Protein AF-A0A258HE19-F1 (afdb_monomer)

Foldseek 3Di:
DDCALVVVVVVVVLVVVPWDKDDVVVPVPDDDPQWFPKTKTWDDDPNKIKMKIWTKGWDDDPNDIWIKIKIKIKIAQDDLVVVVVVCCVVLVEDWDDDPQKIKFKFFQDPVRDTDHDDPVCCVPQVRVCCAVRFIKMWIWHDDPRMIMIMIITIDNDCVVTPD

Mean predicted aligned error: 5.06 Å

Secondary structure (DSSP, 8-state):
---TT-HHHHHHHHHHTTPEEEPGGG-TT---TTEEEEEEEEEEETTEEEEEEEEEEEEEETTEEEEEEEEEEEEET--HHHHHHHHHHHH----EEETTEEEEEEEE-TTS-EEEPPHHHHHHHHHHHHHHH--EEEEEEEETTEEEEEEEEEES--TTT--

Structure (mmCIF, N/CA/C/O backbone):
data_AF-A0A258HE19-F1
#
_entry.id   AF-A0A258HE19-F1
#
loop_
_atom_site.group_PDB
_atom_site.id
_atom_site.type_symbol
_atom_site.label_atom_id
_atom_site.label_alt_id
_atom_site.label_comp_id
_atom_site.label_asym_id
_atom_site.label_entity_id
_atom_site.label_seq_id
_atom_site.pdbx_PDB_ins_code
_atom_site.Cartn_x
_atom_site.Cartn_y
_atom_site.Cartn_z
_atom_site.occupancy
_atom_site.B_iso_or_equiv
_atom_site.auth_seq_id
_atom_site.auth_comp_id
_atom_site.auth_asym_id
_atom_site.auth_atom_id
_atom_site.pdbx_PDB_model_num
ATOM 1 N N . MET A 1 1 ? -6.988 -0.132 -15.566 1.00 37.62 1 MET A N 1
ATOM 2 C CA . MET A 1 1 ? -6.090 -0.054 -14.392 1.00 37.62 1 MET A CA 1
ATOM 3 C C . MET A 1 1 ? -6.698 0.938 -13.421 1.00 37.62 1 MET A C 1
ATOM 5 O O . MET A 1 1 ? -6.974 2.053 -13.838 1.00 37.62 1 MET A O 1
ATOM 9 N N . GLY A 1 2 ? -7.021 0.505 -12.201 1.00 44.06 2 GLY A N 1
ATOM 10 C CA . GLY A 1 2 ? -7.552 1.391 -11.160 1.00 44.06 2 GLY A CA 1
ATOM 11 C C . GLY A 1 2 ? -6.459 2.272 -10.537 1.00 44.06 2 GLY A C 1
ATOM 12 O O . GLY A 1 2 ? -5.282 2.080 -10.848 1.00 44.06 2 GLY A O 1
ATOM 13 N N . PRO A 1 3 ? -6.829 3.210 -9.652 1.00 54.72 3 PRO A N 1
ATOM 14 C CA . PRO A 1 3 ? -5.933 4.202 -9.048 1.00 54.72 3 PRO A CA 1
ATOM 15 C C . PRO A 1 3 ? -5.057 3.630 -7.914 1.00 54.72 3 PRO A C 1
ATOM 17 O O . PRO A 1 3 ? -4.839 4.272 -6.888 1.00 54.72 3 PRO A O 1
ATOM 20 N N . ASP A 1 4 ? -4.579 2.394 -8.064 1.00 63.91 4 ASP A N 1
ATOM 21 C CA . ASP A 1 4 ? -3.773 1.711 -7.053 1.00 63.91 4 ASP A CA 1
ATOM 22 C C . ASP A 1 4 ? -2.527 2.548 -6.714 1.00 63.91 4 ASP A C 1
ATOM 24 O O . ASP A 1 4 ? -1.606 2.647 -7.524 1.00 63.91 4 ASP A O 1
ATOM 28 N N . GLY A 1 5 ? -2.476 3.103 -5.499 1.00 65.69 5 GLY A N 1
ATOM 29 C CA . GLY A 1 5 ? -1.297 3.818 -4.998 1.00 65.69 5 GLY A CA 1
ATOM 30 C C . GLY A 1 5 ? -1.269 5.298 -5.378 1.00 65.69 5 GLY A C 1
ATOM 31 O O . GLY A 1 5 ? -0.253 5.963 -5.167 1.00 65.69 5 GLY A O 1
ATOM 32 N N . ASP A 1 6 ? -2.379 5.823 -5.904 1.00 82.19 6 ASP A N 1
ATOM 33 C CA . ASP A 1 6 ? -2.575 7.254 -6.113 1.00 82.19 6 ASP A CA 1
ATOM 34 C C . ASP A 1 6 ? -2.822 7.954 -4.767 1.00 82.19 6 ASP A C 1
ATOM 36 O O . ASP A 1 6 ? -3.889 7.856 -4.145 1.00 82.19 6 ASP A O 1
ATOM 40 N N . GLN A 1 7 ? -1.801 8.668 -4.299 1.00 85.12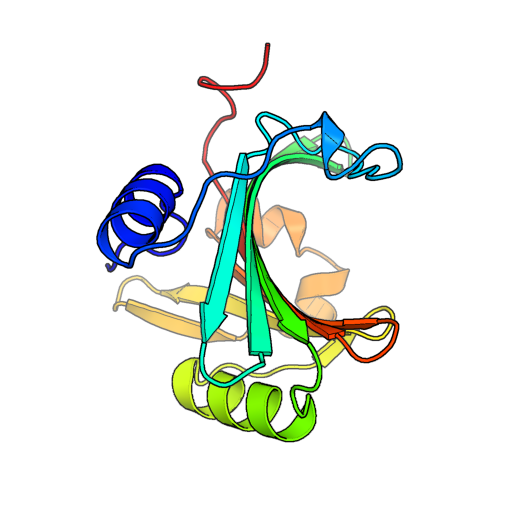 7 GLN A N 1
ATOM 41 C CA . GLN A 1 7 ? -1.853 9.393 -3.035 1.00 85.12 7 GLN A CA 1
ATOM 42 C C . GLN A 1 7 ? -2.790 10.600 -3.109 1.00 85.12 7 GLN A C 1
ATOM 44 O O . GLN A 1 7 ? -3.535 10.845 -2.163 1.00 85.12 7 GLN A O 1
ATOM 49 N N . VAL A 1 8 ? -2.827 11.312 -4.237 1.00 85.19 8 VAL A N 1
ATOM 50 C CA . VAL A 1 8 ? -3.677 12.500 -4.408 1.00 85.19 8 VAL A CA 1
ATOM 51 C C . VAL A 1 8 ? -5.150 12.108 -4.380 1.00 85.19 8 VAL A C 1
ATOM 53 O O . VAL A 1 8 ? -5.962 12.745 -3.694 1.00 85.19 8 VAL A O 1
ATOM 56 N N . LEU A 1 9 ? -5.496 11.017 -5.067 1.00 86.94 9 LEU A N 1
ATOM 57 C CA . LEU A 1 9 ? -6.838 10.461 -4.987 1.00 86.94 9 LEU A CA 1
ATOM 58 C C . LEU A 1 9 ? -7.155 9.997 -3.563 1.00 86.94 9 LEU A C 1
ATOM 60 O O . LEU A 1 9 ? -8.242 10.292 -3.067 1.00 86.94 9 LEU A O 1
ATOM 64 N N . THR A 1 10 ? -6.211 9.335 -2.886 1.00 88.50 10 THR A N 1
ATOM 65 C CA . THR A 1 10 ? -6.380 8.914 -1.484 1.00 88.50 10 THR A CA 1
ATOM 66 C C . THR A 1 10 ? -6.740 10.103 -0.589 1.00 88.50 10 THR A C 1
ATOM 68 O O . THR A 1 10 ? -7.700 10.019 0.175 1.00 88.50 10 THR A O 1
ATOM 71 N N . TRP A 1 11 ? -6.046 11.237 -0.719 1.00 90.12 11 TRP A N 1
ATOM 72 C CA . TRP A 1 11 ? -6.326 12.449 0.066 1.00 90.12 11 TRP A CA 1
ATOM 73 C C . TRP A 1 11 ? -7.706 13.028 -0.239 1.00 90.12 11 TRP A C 1
ATOM 75 O O . TRP A 1 11 ? -8.452 13.393 0.670 1.00 90.12 11 TRP A O 1
ATOM 85 N N . THR A 1 12 ? -8.063 13.067 -1.523 1.00 90.50 12 THR A N 1
ATOM 86 C CA . THR A 1 12 ? -9.365 13.563 -1.980 1.00 90.50 12 THR A CA 1
ATOM 87 C C . THR A 1 12 ? -10.500 12.708 -1.419 1.00 90.50 12 THR A C 1
ATOM 89 O O . THR A 1 12 ? -11.506 13.236 -0.942 1.00 90.50 12 THR A O 1
ATOM 92 N N . LEU A 1 13 ? -10.341 11.383 -1.444 1.00 90.94 13 LEU A N 1
ATOM 93 C CA . LEU A 1 13 ? -11.319 10.448 -0.899 1.00 90.94 13 LEU A CA 1
ATOM 94 C C . LEU A 1 13 ? -11.376 10.508 0.627 1.00 90.94 13 LEU A C 1
ATOM 96 O O . LEU A 1 13 ? -12.475 10.473 1.172 1.00 90.94 13 LEU A O 1
ATOM 100 N N . ALA A 1 14 ? -10.244 10.634 1.320 1.00 91.25 14 ALA A N 1
ATOM 101 C CA . ALA A 1 14 ? -10.220 10.774 2.775 1.00 91.25 14 ALA A CA 1
ATOM 102 C C . ALA A 1 14 ? -11.024 12.008 3.219 1.00 91.25 14 ALA A C 1
ATOM 104 O O . ALA A 1 14 ? -11.948 11.881 4.023 1.00 91.25 14 ALA A O 1
ATOM 105 N N . ALA A 1 15 ? -10.759 13.169 2.609 1.00 90.31 15 ALA A N 1
ATOM 106 C CA . ALA A 1 15 ? -11.486 14.404 2.896 1.00 90.31 15 ALA A CA 1
ATOM 107 C C . ALA A 1 15 ? -12.992 14.280 2.598 1.00 90.31 15 ALA A C 1
ATOM 109 O O . ALA A 1 15 ? -13.825 14.631 3.432 1.00 90.31 15 ALA A O 1
ATOM 110 N N . ARG A 1 16 ? -13.362 13.715 1.438 1.00 93.06 16 ARG A N 1
ATOM 111 C CA . ARG A 1 16 ? -14.775 13.491 1.065 1.00 93.06 16 ARG A CA 1
ATOM 112 C C . ARG A 1 16 ? -15.501 12.537 2.010 1.00 93.06 16 ARG A C 1
ATOM 114 O O . ARG A 1 16 ? -16.698 12.689 2.220 1.00 93.06 16 ARG A O 1
ATOM 121 N N . ASN A 1 17 ? -14.786 11.573 2.582 1.00 92.94 17 ASN A N 1
ATOM 122 C CA . ASN A 1 17 ? -15.333 10.598 3.520 1.00 92.94 17 ASN A CA 1
ATOM 123 C C . ASN A 1 17 ? -15.216 11.052 4.983 1.00 92.94 17 ASN A C 1
ATOM 125 O O . ASN A 1 17 ? -15.280 10.213 5.880 1.00 92.94 17 ASN A O 1
ATOM 129 N N . GLY A 1 18 ? -15.040 12.350 5.246 1.00 94.00 18 GLY A N 1
ATOM 130 C CA . GLY A 1 18 ? -15.072 12.904 6.601 1.00 94.00 18 GLY A CA 1
ATOM 131 C C . GLY A 1 18 ? -13.880 12.516 7.474 1.00 94.00 18 GLY A C 1
ATOM 132 O O . GLY A 1 18 ? -13.994 12.554 8.697 1.00 94.00 18 GLY A O 1
ATOM 133 N N . PHE A 1 19 ? -12.753 12.119 6.879 1.00 95.31 19 PHE A N 1
ATOM 134 C CA . PHE A 1 19 ? -11.507 12.041 7.630 1.00 95.31 19 PHE A CA 1
ATOM 135 C C . PHE A 1 19 ? -10.962 13.447 7.875 1.00 95.31 19 PHE A C 1
ATOM 137 O O . PHE A 1 19 ? -10.979 14.304 6.990 1.00 95.31 19 PHE A O 1
ATOM 144 N N . ILE A 1 20 ? -10.423 13.650 9.069 1.00 94.81 20 ILE A N 1
ATOM 145 C CA . ILE A 1 20 ? -9.736 14.874 9.473 1.00 94.81 20 ILE A CA 1
ATOM 146 C C . ILE A 1 20 ? -8.225 14.711 9.275 1.00 94.81 20 ILE A C 1
ATOM 148 O O . ILE A 1 20 ? -7.690 13.636 9.563 1.00 94.81 20 ILE A O 1
ATOM 152 N N . PRO A 1 21 ? -7.529 15.738 8.758 1.00 92.38 21 PRO A N 1
ATOM 153 C CA . PRO A 1 21 ? -6.085 15.692 8.592 1.00 92.38 21 PRO A CA 1
ATOM 154 C C . PRO A 1 21 ? -5.395 15.633 9.956 1.00 92.38 21 PRO A C 1
ATOM 156 O O . PRO A 1 21 ? -5.836 16.260 10.916 1.00 92.38 21 PRO A O 1
ATOM 159 N N . LEU A 1 22 ? -4.302 14.882 10.011 1.00 89.94 22 LEU A N 1
ATOM 160 C CA . LEU A 1 22 ? -3.406 14.820 11.155 1.00 89.94 22 LEU A CA 1
ATOM 161 C C . LEU A 1 22 ? -2.209 15.744 10.920 1.00 89.94 22 LEU A C 1
ATOM 163 O O . LEU A 1 22 ? -1.691 15.837 9.803 1.00 89.94 22 LEU A O 1
ATOM 167 N N . ASN A 1 23 ? -1.741 16.374 11.988 1.00 81.88 23 ASN A N 1
ATOM 168 C CA . ASN A 1 23 ? -0.570 17.235 11.997 1.00 81.88 23 ASN A CA 1
ATOM 169 C C . ASN A 1 23 ? 0.661 16.460 12.481 1.00 81.88 23 ASN A C 1
ATOM 171 O O . ASN A 1 23 ? 0.554 15.455 13.181 1.00 81.88 23 ASN A O 1
ATOM 175 N N . MET A 1 24 ? 1.866 16.933 12.144 1.00 71.88 24 MET A N 1
ATOM 176 C CA . MET A 1 24 ? 3.096 16.305 12.659 1.00 71.88 24 MET A C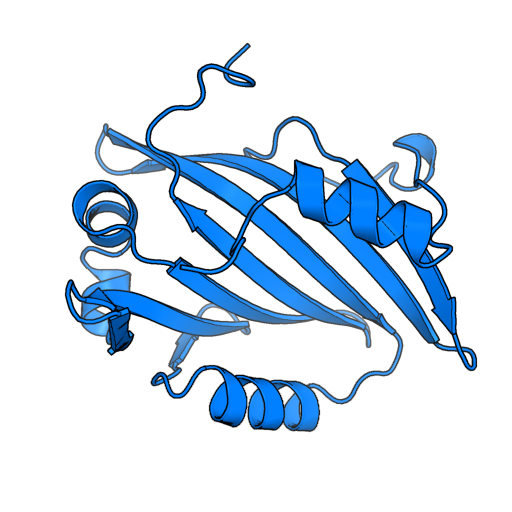A 1
ATOM 177 C C . MET A 1 24 ? 3.172 16.326 14.192 1.00 71.88 24 MET A C 1
ATOM 179 O O . MET A 1 24 ? 3.764 15.429 14.786 1.00 71.88 24 MET A O 1
ATOM 183 N N . GLU A 1 25 ? 2.542 17.316 14.825 1.00 76.38 25 GLU A N 1
ATOM 184 C CA . GLU A 1 25 ? 2.435 17.433 16.282 1.00 76.38 25 GLU A CA 1
ATOM 185 C C . GLU A 1 25 ? 1.650 16.275 16.919 1.00 76.38 25 GLU A C 1
ATOM 187 O O . GLU A 1 25 ? 1.919 15.927 18.066 1.00 76.38 25 GLU A O 1
ATOM 192 N N . ASP A 1 26 ? 0.768 15.607 16.165 1.00 75.12 26 ASP A N 1
ATOM 193 C CA . ASP A 1 26 ? 0.055 14.404 16.621 1.00 75.12 26 ASP A CA 1
ATOM 194 C C . ASP A 1 26 ? 0.979 13.170 16.683 1.00 75.12 26 ASP A C 1
ATOM 196 O O . ASP A 1 26 ? 0.631 12.129 17.248 1.00 75.12 26 ASP A O 1
ATOM 200 N N . PHE A 1 27 ? 2.183 13.275 16.107 1.00 70.06 27 PHE A N 1
ATOM 201 C CA . PHE A 1 27 ? 3.134 12.180 15.938 1.00 70.06 27 PHE A CA 1
ATOM 202 C C . PHE A 1 27 ? 4.563 12.539 16.366 1.00 70.06 27 PHE A C 1
ATOM 204 O O . PHE A 1 27 ? 5.514 12.285 15.619 1.00 70.06 27 PHE A O 1
ATOM 211 N N . PRO A 1 28 ? 4.773 13.037 17.596 1.00 61.28 28 PRO A N 1
ATOM 212 C CA . PRO A 1 28 ? 6.069 13.572 18.019 1.00 61.28 28 PRO A CA 1
ATOM 213 C C . PRO A 1 28 ? 7.202 12.530 18.001 1.00 61.28 28 PRO A C 1
ATOM 215 O O . PRO A 1 28 ? 8.374 12.883 17.928 1.00 61.28 28 PRO A O 1
ATOM 218 N N . ASN A 1 29 ? 6.860 11.236 18.029 1.00 66.31 29 ASN A N 1
ATOM 219 C CA . ASN A 1 29 ? 7.812 10.122 18.045 1.00 66.31 29 ASN A CA 1
ATOM 220 C C . ASN A 1 29 ? 7.808 9.276 16.760 1.00 66.31 29 ASN A C 1
ATOM 222 O O . ASN A 1 29 ? 8.459 8.229 16.715 1.00 66.31 29 ASN A O 1
ATOM 226 N N . LEU A 1 30 ? 7.064 9.674 15.724 1.00 68.06 30 LEU A N 1
ATOM 227 C CA . LEU A 1 30 ? 6.978 8.882 14.501 1.00 68.06 30 LEU A CA 1
ATOM 228 C C . LEU A 1 30 ? 8.258 9.036 13.679 1.00 68.06 30 LEU A C 1
ATOM 230 O O . LEU A 1 30 ? 8.547 10.088 13.115 1.00 68.06 30 LEU A O 1
ATOM 234 N N . ARG A 1 31 ? 9.020 7.946 13.583 1.00 63.62 31 ARG A N 1
ATOM 235 C CA . ARG A 1 31 ? 10.154 7.825 12.668 1.00 63.62 31 ARG A CA 1
ATOM 236 C C . ARG A 1 31 ? 9.817 6.801 11.599 1.00 63.62 31 ARG A C 1
ATOM 238 O O . ARG A 1 31 ? 9.678 5.619 11.898 1.00 63.62 31 ARG A O 1
ATOM 245 N N . LEU A 1 32 ? 9.727 7.261 10.357 1.00 69.06 32 LEU A N 1
ATOM 246 C CA . LEU A 1 32 ? 9.579 6.416 9.176 1.00 69.06 32 LEU A CA 1
ATOM 247 C C . LEU A 1 32 ? 10.831 6.596 8.305 1.00 69.06 32 LEU A C 1
ATOM 249 O O . LEU A 1 32 ? 10.893 7.543 7.519 1.00 69.06 32 LEU A O 1
ATOM 253 N N . PRO A 1 33 ? 11.867 5.752 8.473 1.00 64.81 33 PRO A N 1
ATOM 254 C CA . PRO A 1 33 ? 13.100 5.866 7.702 1.00 64.81 33 PRO A CA 1
ATOM 255 C C . PRO A 1 33 ? 12.826 5.898 6.193 1.00 64.81 33 PRO A C 1
ATOM 257 O O . PRO A 1 33 ? 12.078 5.076 5.666 1.00 64.81 33 PRO A O 1
ATOM 260 N N . GLY A 1 34 ? 13.418 6.875 5.504 1.00 71.06 34 GLY A N 1
ATOM 261 C CA . GLY A 1 34 ? 13.271 7.049 4.056 1.00 71.06 34 GLY A CA 1
ATOM 262 C C . GLY A 1 34 ? 11.932 7.634 3.594 1.00 71.06 34 GLY A C 1
ATOM 263 O O . GLY A 1 34 ? 11.824 7.991 2.422 1.00 71.06 34 GLY A O 1
ATOM 264 N N . ALA A 1 35 ? 10.940 7.787 4.480 1.00 82.81 35 ALA A N 1
ATOM 265 C CA . ALA A 1 35 ? 9.657 8.381 4.130 1.00 82.81 35 ALA A CA 1
ATOM 266 C C . ALA A 1 35 ? 9.765 9.909 3.971 1.00 82.81 35 ALA A C 1
ATOM 268 O O . ALA A 1 35 ? 10.353 10.605 4.801 1.00 82.81 35 ALA A O 1
ATOM 269 N N . ARG A 1 36 ? 9.167 10.434 2.903 1.00 84.50 36 ARG A N 1
ATOM 270 C CA . ARG A 1 36 ? 9.105 11.852 2.531 1.00 84.50 36 ARG A CA 1
ATOM 271 C C . ARG A 1 36 ? 7.651 12.256 2.308 1.00 84.50 36 ARG A C 1
ATOM 273 O O . ARG A 1 36 ? 6.839 11.434 1.889 1.00 84.50 36 ARG A O 1
ATOM 280 N N . GLY A 1 37 ? 7.325 13.520 2.585 1.00 84.12 37 GLY A N 1
ATOM 281 C CA . GLY A 1 37 ? 5.986 14.062 2.328 1.00 84.12 37 GLY A CA 1
ATOM 282 C C . GLY A 1 37 ? 4.869 13.336 3.083 1.00 84.12 37 GLY A C 1
ATOM 283 O O . GLY A 1 37 ? 3.797 13.121 2.521 1.00 84.12 37 GLY A O 1
ATOM 284 N N . LEU A 1 38 ? 5.127 12.918 4.328 1.00 86.75 38 LEU A N 1
ATOM 285 C CA . LEU A 1 38 ? 4.142 12.210 5.141 1.00 86.75 38 LEU A CA 1
ATOM 286 C C . LEU A 1 38 ? 2.872 13.058 5.301 1.00 86.75 38 LEU A C 1
ATOM 288 O O . LEU A 1 38 ? 2.930 14.199 5.756 1.00 86.75 38 LEU A O 1
ATOM 292 N N . ARG A 1 39 ? 1.724 12.468 4.973 1.00 88.75 39 ARG A N 1
ATOM 293 C CA . ARG A 1 39 ? 0.396 13.018 5.258 1.00 88.75 39 ARG A CA 1
ATOM 294 C C . ARG A 1 39 ? -0.433 11.982 5.988 1.00 88.75 39 ARG A C 1
ATOM 296 O O . ARG A 1 39 ? -0.357 10.800 5.661 1.00 88.75 39 ARG A O 1
ATOM 303 N N . GLY A 1 40 ? -1.213 12.433 6.962 1.00 90.06 40 GLY A N 1
ATOM 304 C CA . GLY A 1 40 ? -2.070 11.578 7.765 1.00 90.06 40 GLY A CA 1
ATOM 305 C C . GLY A 1 40 ? -3.504 12.075 7.800 1.00 90.06 40 GLY A C 1
ATOM 306 O O . GLY A 1 40 ? -3.757 13.274 7.739 1.00 90.06 40 GLY A O 1
ATOM 307 N N . PHE A 1 41 ? -4.429 11.135 7.914 1.00 93.25 41 PHE A N 1
ATOM 308 C CA . PHE A 1 41 ? -5.855 11.363 8.072 1.00 93.25 41 PHE A CA 1
ATOM 309 C C . PHE A 1 41 ? -6.389 10.401 9.127 1.00 93.25 41 PHE A C 1
ATOM 311 O O . PHE A 1 41 ? -5.978 9.241 9.157 1.00 93.25 41 PHE A O 1
ATOM 318 N N . THR A 1 42 ? -7.303 10.849 9.980 1.00 93.38 42 THR A N 1
ATOM 319 C CA . THR A 1 42 ? -7.978 9.990 10.957 1.00 93.38 42 THR A CA 1
ATOM 320 C C . THR A 1 42 ? -9.487 10.136 10.855 1.00 93.38 42 THR A C 1
ATOM 322 O O . THR A 1 42 ? -10.008 11.186 10.474 1.00 93.38 42 THR A O 1
ATOM 325 N N . ARG A 1 43 ? -10.201 9.065 11.172 1.00 93.81 43 ARG A N 1
ATOM 326 C CA . ARG A 1 43 ? -11.648 9.064 11.346 1.00 93.81 43 ARG A CA 1
ATOM 327 C C . ARG A 1 43 ? -12.009 8.002 12.366 1.00 93.81 43 ARG A C 1
ATOM 329 O O . ARG A 1 43 ? -11.534 6.875 12.279 1.00 93.81 43 ARG A O 1
ATOM 336 N N . THR A 1 44 ? -12.911 8.342 13.274 1.00 93.19 44 THR A N 1
ATOM 337 C CA . THR A 1 44 ? -13.531 7.359 14.161 1.00 93.19 44 THR A CA 1
ATOM 338 C C . THR A 1 44 ? -14.899 6.982 13.606 1.00 93.19 44 THR A C 1
ATOM 340 O O . THR A 1 44 ? -15.715 7.859 13.323 1.00 93.19 44 THR A O 1
ATOM 343 N N . THR A 1 45 ? -15.152 5.686 13.441 1.00 89.06 45 THR A N 1
ATOM 344 C CA . THR A 1 45 ? -16.472 5.140 13.089 1.00 89.06 45 THR A CA 1
ATOM 345 C C . THR A 1 45 ? -16.790 4.005 14.045 1.00 89.06 45 THR A C 1
ATOM 347 O O . THR A 1 45 ? -15.924 3.178 14.310 1.00 89.06 45 THR A O 1
ATOM 350 N N . ASP A 1 46 ? -17.992 4.000 14.620 1.00 89.12 46 ASP A N 1
ATOM 351 C CA . ASP A 1 46 ? -18.459 2.933 15.520 1.00 89.12 46 ASP A CA 1
ATOM 352 C C . ASP A 1 46 ? -17.476 2.607 16.666 1.00 89.12 46 ASP A C 1
ATOM 354 O O . ASP A 1 46 ? -17.282 1.459 17.053 1.00 89.12 46 ASP A O 1
ATOM 358 N N . GLY A 1 47 ? -16.805 3.639 17.195 1.00 86.94 47 GLY A N 1
ATOM 359 C CA . GLY A 1 47 ? -15.805 3.505 18.262 1.00 86.94 47 GLY A CA 1
ATOM 360 C C . GLY A 1 47 ? -14.430 2.984 17.817 1.00 86.94 47 GLY A C 1
ATOM 361 O O . GLY A 1 47 ? -13.534 2.861 18.650 1.00 86.94 47 GLY A O 1
ATOM 362 N N . VAL A 1 48 ? -14.228 2.719 16.524 1.00 87.69 48 VAL A N 1
ATOM 363 C CA . VAL A 1 48 ? -12.948 2.301 15.942 1.00 87.69 48 VAL A CA 1
ATOM 364 C C . VAL A 1 48 ? -12.258 3.496 15.299 1.00 87.69 48 VAL A C 1
ATOM 366 O O . VAL A 1 48 ? -12.783 4.112 14.371 1.00 87.69 48 VAL A O 1
ATOM 369 N N . GLU A 1 49 ? -11.057 3.816 15.778 1.00 90.25 49 GLU A N 1
ATOM 370 C CA . GLU A 1 49 ? -10.189 4.788 15.117 1.00 90.25 49 GLU A CA 1
ATOM 371 C C . GLU A 1 49 ? -9.525 4.144 13.896 1.00 90.25 49 GLU A C 1
ATOM 373 O O . GLU A 1 49 ? -8.828 3.129 14.011 1.00 90.25 49 GLU A O 1
ATOM 378 N N . ILE A 1 50 ? -9.723 4.769 12.737 1.00 91.25 50 ILE A N 1
ATOM 379 C CA . ILE A 1 50 ? -9.086 4.423 11.473 1.00 91.25 50 ILE A CA 1
ATOM 380 C C . ILE A 1 50 ? -8.143 5.556 11.094 1.00 91.25 50 ILE A C 1
ATOM 382 O O . ILE A 1 50 ? -8.555 6.711 10.988 1.00 91.25 50 ILE A O 1
ATOM 386 N N . ARG A 1 51 ? -6.885 5.219 10.820 1.00 91.12 51 ARG A N 1
ATOM 387 C CA . ARG A 1 51 ? -5.891 6.169 10.310 1.00 91.12 51 ARG A CA 1
ATOM 388 C C . ARG A 1 51 ? -5.437 5.764 8.925 1.00 91.12 51 ARG A C 1
ATOM 390 O O . ARG A 1 51 ? -5.208 4.584 8.671 1.00 91.12 51 ARG A O 1
ATOM 397 N N . VAL A 1 52 ? -5.273 6.756 8.060 1.00 91.62 52 VAL A N 1
ATOM 398 C CA . VAL A 1 52 ? -4.669 6.622 6.738 1.00 91.62 52 VAL A CA 1
ATOM 399 C C . VAL A 1 52 ? -3.420 7.486 6.710 1.00 91.62 52 VAL A C 1
ATOM 401 O O . VAL A 1 52 ? -3.507 8.690 6.928 1.00 91.62 52 VAL A O 1
ATOM 404 N N . LEU A 1 53 ? -2.265 6.890 6.441 1.00 89.75 53 LEU A N 1
ATOM 405 C CA . LEU A 1 53 ? -1.018 7.614 6.212 1.00 89.75 53 LEU A CA 1
ATOM 406 C C . LEU A 1 53 ? -0.581 7.414 4.764 1.00 89.75 53 LEU A C 1
ATOM 408 O O . LEU A 1 53 ? -0.744 6.331 4.211 1.00 89.75 53 LEU A O 1
ATOM 412 N N . THR A 1 54 ? 0.028 8.424 4.162 1.00 91.31 54 THR A N 1
ATOM 413 C CA . THR A 1 54 ? 0.672 8.312 2.850 1.00 91.31 54 THR A CA 1
ATOM 414 C C . THR A 1 54 ? 2.041 8.959 2.896 1.00 91.31 54 THR A C 1
ATOM 416 O O . THR A 1 54 ? 2.183 10.021 3.498 1.00 91.31 54 THR A O 1
ATOM 419 N N . ALA A 1 55 ? 3.030 8.368 2.240 1.00 90.06 55 ALA A N 1
ATOM 420 C CA . ALA A 1 55 ? 4.347 8.975 2.084 1.00 90.06 55 ALA A CA 1
ATOM 421 C C . ALA A 1 55 ? 5.018 8.471 0.812 1.00 90.06 55 ALA A C 1
ATOM 423 O O . ALA A 1 55 ? 4.712 7.383 0.325 1.00 90.06 55 ALA A O 1
ATOM 424 N N . ALA A 1 56 ? 5.958 9.235 0.289 1.00 90.88 56 ALA A N 1
ATOM 425 C CA . ALA A 1 56 ? 6.885 8.733 -0.706 1.00 90.88 56 ALA A CA 1
ATOM 426 C C . ALA A 1 56 ? 8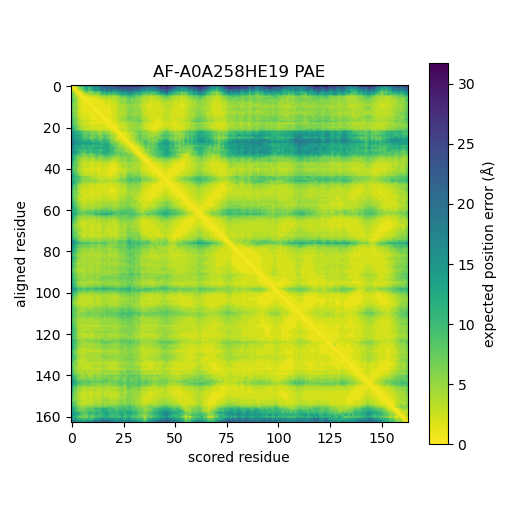.104 8.103 -0.021 1.00 90.88 56 ALA A C 1
ATOM 428 O O . ALA A 1 56 ? 8.433 8.472 1.105 1.00 90.88 56 ALA A O 1
ATOM 429 N N . ASN A 1 57 ? 8.772 7.139 -0.651 1.00 90.50 57 ASN A N 1
ATOM 430 C CA . ASN A 1 57 ? 9.950 6.498 -0.068 1.00 90.50 57 ASN A CA 1
ATOM 431 C C . ASN A 1 57 ? 10.979 6.126 -1.133 1.00 90.50 57 ASN A C 1
ATOM 433 O O . ASN A 1 57 ? 10.624 5.673 -2.220 1.00 90.50 57 ASN A O 1
ATOM 437 N N . ARG A 1 58 ? 12.259 6.300 -0.798 1.00 90.19 58 ARG A N 1
ATOM 438 C CA . ARG A 1 58 ? 13.400 5.861 -1.600 1.00 90.19 58 ARG A CA 1
ATOM 439 C C . ARG A 1 58 ? 14.156 4.780 -0.842 1.00 90.19 58 ARG A C 1
ATOM 441 O O . ARG A 1 58 ? 14.738 5.057 0.207 1.00 90.19 58 ARG A O 1
ATOM 448 N N . VAL A 1 59 ? 14.233 3.593 -1.432 1.00 89.12 59 VAL A N 1
ATOM 449 C CA . VAL A 1 59 ? 15.051 2.493 -0.917 1.00 89.12 59 VAL A CA 1
ATOM 450 C C . VAL A 1 59 ? 16.228 2.267 -1.852 1.00 89.12 59 VAL A C 1
ATOM 452 O O . VAL A 1 59 ? 16.030 2.049 -3.043 1.00 89.12 59 VAL A O 1
ATOM 455 N N . ARG A 1 60 ? 17.447 2.312 -1.308 1.00 88.06 60 ARG A N 1
ATOM 456 C CA . ARG A 1 60 ? 18.674 2.031 -2.057 1.00 88.06 60 ARG A CA 1
ATOM 457 C C . ARG A 1 60 ? 19.175 0.628 -1.741 1.00 88.06 60 ARG A C 1
ATOM 459 O O . ARG A 1 60 ? 19.458 0.337 -0.580 1.00 88.06 60 ARG A O 1
ATOM 466 N N . GLN A 1 61 ? 19.340 -0.210 -2.761 1.00 84.94 61 GLN A N 1
ATOM 467 C CA . GLN A 1 61 ? 19.909 -1.551 -2.625 1.00 84.94 61 GLN A CA 1
ATOM 468 C C . GLN A 1 61 ? 20.854 -1.843 -3.793 1.00 84.94 61 GLN A C 1
ATOM 470 O O . GLN A 1 61 ? 20.583 -1.461 -4.923 1.00 84.94 61 GLN A O 1
ATOM 475 N N . TYR A 1 62 ? 21.996 -2.477 -3.512 1.00 86.69 62 TYR A N 1
ATOM 476 C CA . TYR A 1 62 ? 23.006 -2.835 -4.522 1.00 86.69 62 TYR A CA 1
ATOM 477 C C . TYR A 1 62 ? 23.456 -1.670 -5.424 1.00 86.69 62 TYR A C 1
ATOM 479 O O . TYR A 1 62 ? 23.829 -1.861 -6.574 1.00 86.69 62 TYR A O 1
ATOM 487 N N . GLY A 1 63 ? 23.452 -0.447 -4.885 1.00 87.00 63 GLY A N 1
ATOM 488 C CA . GLY A 1 63 ? 23.851 0.757 -5.614 1.00 87.00 63 GLY A CA 1
ATOM 489 C C . GLY A 1 63 ? 22.725 1.440 -6.390 1.00 87.00 63 GLY A C 1
ATOM 490 O O . GLY A 1 63 ? 22.947 2.557 -6.853 1.00 87.00 63 GLY A O 1
ATOM 491 N N . GLU A 1 64 ? 21.535 0.844 -6.442 1.00 89.69 64 GLU A N 1
ATOM 492 C CA . GLU A 1 64 ? 20.399 1.310 -7.234 1.00 89.69 64 GLU A CA 1
ATOM 493 C C . GLU A 1 64 ? 19.238 1.776 -6.347 1.00 89.69 64 GLU A C 1
ATOM 495 O O . GLU A 1 64 ? 18.983 1.214 -5.279 1.00 89.69 64 GLU A O 1
ATOM 500 N N . ASP A 1 65 ? 18.532 2.818 -6.786 1.00 90.94 65 ASP A N 1
ATOM 501 C CA . ASP A 1 65 ? 17.373 3.358 -6.078 1.00 90.94 65 ASP A CA 1
ATOM 502 C C . ASP A 1 65 ? 16.073 2.735 -6.610 1.00 90.94 65 ASP A C 1
ATOM 504 O O . ASP A 1 65 ? 15.864 2.611 -7.817 1.00 90.94 65 ASP A O 1
ATOM 508 N N . THR A 1 66 ? 15.167 2.390 -5.696 1.00 91.56 66 THR A N 1
ATOM 509 C CA . THR A 1 66 ? 13.761 2.103 -5.995 1.00 91.56 66 THR A CA 1
ATOM 510 C C . THR A 1 66 ? 12.874 3.091 -5.252 1.00 91.56 66 THR A C 1
ATOM 512 O O . THR A 1 66 ? 13.036 3.311 -4.047 1.00 91.56 66 THR A O 1
ATOM 515 N N . TYR A 1 67 ? 11.930 3.683 -5.974 1.00 91.88 67 TYR A N 1
ATOM 516 C CA . TYR A 1 67 ? 11.032 4.709 -5.462 1.00 91.88 67 TYR A CA 1
ATOM 517 C C . TYR A 1 67 ? 9.628 4.144 -5.283 1.00 91.88 67 TYR A C 1
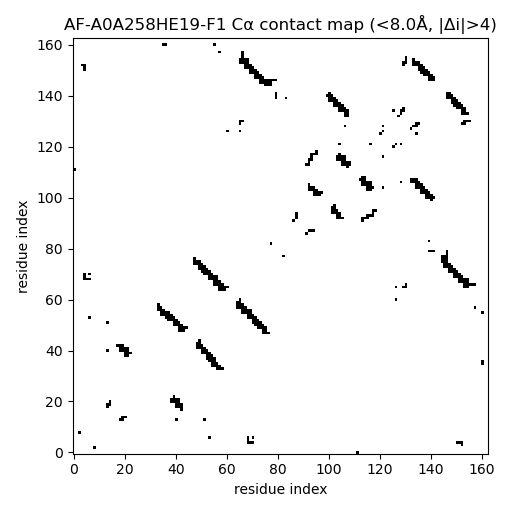ATOM 519 O O . TYR A 1 67 ? 9.151 3.378 -6.120 1.00 91.88 67 TYR A O 1
ATOM 527 N N . TYR A 1 68 ? 8.955 4.542 -4.208 1.00 91.81 68 TYR A N 1
ATOM 528 C CA . TYR A 1 68 ? 7.633 4.041 -3.858 1.00 91.81 68 TYR A CA 1
ATOM 529 C C . TYR A 1 68 ? 6.699 5.163 -3.424 1.00 91.81 68 TYR A C 1
ATOM 531 O O . TYR A 1 68 ? 7.094 6.056 -2.675 1.00 91.81 68 TYR A O 1
ATOM 539 N N . HIS A 1 69 ? 5.430 5.034 -3.796 1.00 91.88 69 HIS A N 1
ATOM 540 C CA . HIS A 1 69 ? 4.330 5.581 -3.015 1.00 91.88 69 HIS A CA 1
ATOM 541 C C . HIS A 1 69 ? 3.861 4.536 -2.009 1.00 91.88 69 HIS A C 1
ATOM 543 O O . HIS A 1 69 ? 3.617 3.375 -2.349 1.00 91.88 69 HIS A O 1
ATOM 549 N N . LEU A 1 70 ? 3.744 4.970 -0.760 1.00 90.62 70 LEU A N 1
ATOM 550 C CA . LEU A 1 70 ? 3.298 4.168 0.364 1.00 90.62 70 LEU A CA 1
ATOM 551 C C . LEU A 1 70 ? 1.963 4.707 0.862 1.00 90.62 70 LEU A C 1
ATOM 553 O O . LEU A 1 70 ? 1.805 5.921 1.016 1.00 90.62 70 LEU A O 1
ATOM 557 N N . CYS A 1 71 ? 1.033 3.801 1.139 1.00 90.88 71 CYS A N 1
ATOM 558 C CA . CYS A 1 71 ? -0.207 4.084 1.847 1.00 90.88 71 CYS A CA 1
ATOM 559 C C . CYS A 1 71 ? -0.348 3.086 2.997 1.00 90.88 71 CYS A C 1
ATOM 561 O O . CYS A 1 71 ? -0.242 1.883 2.781 1.00 90.88 71 CYS A O 1
ATOM 563 N N . TRP A 1 72 ? -0.618 3.564 4.205 1.00 90.69 72 TRP A N 1
ATOM 564 C CA . TRP A 1 72 ? -0.921 2.738 5.368 1.00 90.69 72 TRP A CA 1
ATOM 565 C C . TRP A 1 72 ? -2.348 2.999 5.801 1.00 90.69 72 TRP A C 1
ATOM 567 O O . TRP A 1 72 ? -2.747 4.153 5.918 1.00 90.69 72 TRP A O 1
ATOM 577 N N . VAL A 1 73 ? -3.087 1.941 6.098 1.00 91.12 73 VAL A N 1
ATOM 578 C CA . VAL A 1 73 ? -4.367 2.017 6.795 1.00 91.12 73 VAL A CA 1
ATOM 579 C C . VAL A 1 73 ? -4.230 1.226 8.080 1.00 91.12 73 VAL A C 1
ATOM 581 O O . VAL A 1 73 ? -3.799 0.076 8.041 1.00 91.12 73 VAL A O 1
ATOM 584 N N . SER A 1 74 ? -4.574 1.818 9.215 1.00 90.69 74 SER A N 1
ATOM 585 C CA . SER A 1 74 ? -4.584 1.120 10.500 1.00 90.69 74 SER A CA 1
ATOM 586 C C . SER A 1 74 ? -5.918 1.279 11.199 1.00 90.69 74 SER A C 1
ATOM 588 O O . SER A 1 74 ? -6.478 2.373 11.185 1.00 90.69 74 SER A O 1
ATOM 590 N N . ALA A 1 75 ? -6.369 0.217 11.856 1.00 89.56 75 ALA A N 1
ATOM 591 C CA . ALA A 1 75 ? -7.564 0.220 12.685 1.00 89.56 75 ALA A CA 1
ATOM 592 C C . ALA A 1 75 ? -7.250 -0.361 14.069 1.00 89.56 75 ALA A C 1
ATOM 594 O O . ALA A 1 75 ? -6.590 -1.401 14.189 1.00 89.56 75 ALA A O 1
ATOM 595 N N . ALA A 1 76 ? -7.720 0.317 15.115 1.00 85.19 76 ALA A N 1
ATOM 596 C CA . ALA A 1 76 ? -7.671 -0.208 16.476 1.00 85.19 76 ALA A CA 1
ATOM 597 C C . ALA A 1 76 ? -8.662 -1.371 16.650 1.00 85.19 76 ALA A C 1
ATOM 599 O O . ALA A 1 76 ? -9.756 -1.339 16.094 1.00 85.19 76 ALA A O 1
ATOM 600 N N . ASN A 1 77 ? -8.291 -2.381 17.442 1.00 80.56 77 ASN A N 1
ATOM 601 C CA . ASN A 1 77 ? -9.153 -3.517 17.802 1.00 80.56 77 ASN A CA 1
ATOM 602 C C . ASN A 1 77 ? -9.658 -4.359 16.612 1.00 80.56 77 ASN A C 1
ATOM 604 O O . ASN A 1 77 ? -10.622 -5.109 16.749 1.00 80.56 77 ASN A O 1
ATOM 608 N N . ALA A 1 78 ? -9.016 -4.262 15.448 1.00 84.75 78 ALA A N 1
ATOM 609 C CA . ALA A 1 78 ? -9.335 -5.105 14.303 1.00 84.75 78 ALA A CA 1
ATOM 610 C C . ALA A 1 78 ? -8.753 -6.521 14.465 1.00 84.75 78 ALA A C 1
ATOM 612 O O . ALA A 1 78 ? -7.694 -6.719 15.062 1.00 84.75 78 ALA A O 1
ATOM 613 N N . ASN A 1 79 ? -9.417 -7.522 13.881 1.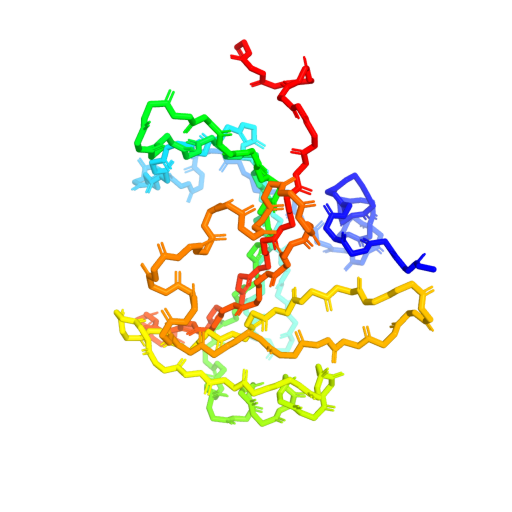00 88.44 79 ASN A N 1
ATOM 614 C CA . ASN A 1 79 ? -8.933 -8.900 13.868 1.00 88.44 79 ASN A CA 1
ATOM 615 C C . ASN A 1 79 ? -8.033 -9.146 12.648 1.00 88.44 79 ASN A C 1
ATOM 617 O O . ASN A 1 79 ? -8.509 -9.260 11.517 1.00 88.44 79 ASN A O 1
ATOM 621 N N . ARG A 1 80 ? -6.722 -9.307 12.871 1.00 89.62 80 ARG A N 1
ATOM 622 C CA . ARG A 1 80 ? -5.750 -9.540 11.787 1.00 89.62 80 ARG A CA 1
ATOM 623 C C . ARG A 1 80 ? -6.103 -10.743 10.910 1.00 89.62 80 ARG A C 1
ATOM 625 O O . ARG A 1 80 ? -5.869 -10.704 9.706 1.00 89.62 80 ARG A O 1
ATOM 632 N N . ARG A 1 81 ? -6.656 -11.818 11.485 1.00 91.19 81 ARG A N 1
ATOM 633 C CA . ARG A 1 81 ? -7.000 -13.029 10.719 1.00 91.19 81 ARG A CA 1
ATOM 634 C C . ARG A 1 81 ? -8.132 -12.773 9.730 1.00 91.19 81 ARG A C 1
ATOM 636 O O . ARG A 1 81 ? -8.104 -13.322 8.632 1.00 91.19 81 ARG A O 1
ATOM 643 N N . GLU A 1 82 ? -9.110 -11.961 10.117 1.00 92.06 82 GLU A N 1
ATOM 644 C CA . GLU A 1 82 ? -10.221 -11.570 9.246 1.00 92.06 82 GLU A CA 1
ATOM 645 C C . GLU A 1 82 ? -9.729 -10.653 8.128 1.00 92.06 82 GLU A C 1
ATOM 647 O O . GLU A 1 82 ? -9.975 -10.954 6.961 1.00 92.06 82 GLU A O 1
ATOM 652 N N . VAL A 1 83 ? -8.924 -9.639 8.471 1.00 92.25 83 VAL A N 1
ATOM 653 C CA . VAL A 1 83 ? -8.282 -8.739 7.497 1.00 92.25 83 VAL A CA 1
ATOM 654 C C . VAL A 1 83 ? -7.452 -9.527 6.479 1.00 92.25 83 VAL A C 1
ATOM 656 O O . VAL A 1 83 ? -7.581 -9.325 5.274 1.00 92.25 83 VAL A O 1
ATOM 659 N N . ASP A 1 84 ? -6.632 -10.474 6.938 1.00 92.50 84 ASP A N 1
ATOM 660 C CA . ASP A 1 84 ? -5.833 -11.331 6.059 1.00 92.50 84 ASP A CA 1
ATOM 661 C C . ASP A 1 84 ? -6.697 -12.187 5.125 1.00 92.50 84 ASP A C 1
ATOM 663 O O . ASP A 1 84 ? -6.359 -12.359 3.954 1.00 92.50 84 ASP A O 1
ATOM 667 N N . ARG A 1 85 ? -7.801 -12.748 5.632 1.00 93.19 85 ARG A N 1
ATOM 668 C CA . ARG A 1 85 ? -8.727 -13.564 4.836 1.00 93.19 85 ARG A CA 1
ATOM 669 C C . ARG A 1 85 ? -9.378 -12.731 3.734 1.00 93.19 85 ARG A C 1
ATOM 671 O O . ARG A 1 85 ? -9.448 -13.187 2.594 1.00 93.19 85 ARG A O 1
ATOM 678 N N . GLU A 1 86 ? -9.832 -11.528 4.066 1.00 93.31 86 GLU A N 1
ATOM 679 C CA . GLU A 1 86 ? -10.455 -10.612 3.108 1.00 93.31 86 GLU A CA 1
ATOM 680 C C . GLU A 1 86 ? -9.458 -10.125 2.060 1.00 93.31 86 GLU A C 1
ATOM 682 O O . GLU A 1 86 ? -9.748 -10.183 0.865 1.00 93.31 86 GLU A O 1
ATOM 687 N N . LEU A 1 87 ? -8.246 -9.744 2.474 1.00 93.00 87 LEU A N 1
ATOM 688 C CA . LEU A 1 87 ? -7.186 -9.358 1.543 1.00 93.00 87 LEU A CA 1
ATOM 689 C C . LEU A 1 87 ? -6.787 -10.505 0.619 1.00 93.00 87 LEU A C 1
ATOM 691 O O . LEU A 1 87 ? -6.605 -10.292 -0.578 1.00 93.00 87 LEU A O 1
ATOM 695 N N . GLN A 1 88 ? -6.684 -11.727 1.140 1.00 92.81 88 GLN A N 1
ATOM 696 C CA . GLN A 1 88 ? -6.382 -12.905 0.332 1.00 92.81 88 GLN A CA 1
ATOM 697 C C . GLN A 1 88 ? -7.459 -13.148 -0.738 1.00 92.81 88 GLN A C 1
ATOM 699 O O . GLN A 1 88 ? -7.112 -13.455 -1.881 1.00 92.81 88 GLN A O 1
ATOM 704 N N . ALA A 1 89 ? -8.739 -12.992 -0.382 1.00 93.06 89 ALA A N 1
ATOM 705 C CA . ALA A 1 89 ? -9.862 -13.132 -1.308 1.00 93.06 89 ALA A CA 1
ATOM 706 C C . ALA A 1 89 ? -9.907 -11.998 -2.346 1.00 93.06 89 ALA A C 1
ATOM 708 O O . ALA A 1 89 ? -10.111 -12.257 -3.529 1.00 93.06 89 ALA A O 1
ATOM 709 N N . TYR A 1 90 ? -9.666 -10.756 -1.919 1.00 92.75 90 TYR A N 1
ATOM 710 C CA . TYR A 1 90 ? -9.686 -9.577 -2.785 1.00 92.75 90 TYR A CA 1
ATOM 711 C C . TYR A 1 90 ? -8.506 -9.533 -3.768 1.00 92.75 90 TYR A C 1
ATOM 713 O O . TYR A 1 90 ? -8.662 -9.220 -4.953 1.00 92.75 90 TYR A O 1
ATOM 721 N N . LEU A 1 91 ? -7.297 -9.825 -3.281 1.00 92.69 91 LEU A N 1
ATOM 722 C CA . LEU A 1 91 ? -6.089 -9.756 -4.098 1.00 92.69 91 LEU A CA 1
ATOM 723 C C . LEU A 1 91 ? -5.953 -10.983 -5.000 1.00 92.69 91 LEU A C 1
ATOM 725 O O . LEU A 1 91 ? -5.537 -10.831 -6.149 1.00 92.69 91 LEU A O 1
ATOM 729 N N . GLY A 1 92 ? -6.294 -12.175 -4.499 1.00 93.50 92 GLY A N 1
ATOM 730 C CA . GLY A 1 92 ? -6.132 -13.431 -5.234 1.00 93.50 92 GLY A CA 1
ATOM 731 C C . GLY A 1 92 ? -4.669 -13.835 -5.456 1.00 93.50 92 GLY A C 1
ATOM 732 O O . GLY A 1 92 ? -4.381 -14.616 -6.358 1.00 93.50 92 GLY A O 1
ATOM 733 N N . VAL A 1 93 ? -3.731 -13.303 -4.661 1.00 95.06 93 VAL A N 1
ATOM 734 C CA . VAL A 1 93 ? -2.284 -13.548 -4.805 1.00 95.06 93 VAL A CA 1
ATOM 735 C C . VAL A 1 93 ? -1.742 -14.360 -3.639 1.00 95.06 93 VAL A C 1
ATOM 737 O O . VAL A 1 93 ? -2.223 -14.240 -2.515 1.00 95.06 93 VAL A O 1
ATOM 740 N N . ARG A 1 94 ? -0.733 -15.199 -3.880 1.00 94.81 94 ARG A N 1
ATOM 741 C CA . ARG A 1 94 ? -0.083 -15.966 -2.811 1.00 94.81 94 ARG A CA 1
ATOM 742 C C . ARG A 1 94 ? 0.591 -15.020 -1.821 1.00 94.81 94 ARG A C 1
ATOM 744 O O . ARG A 1 94 ? 1.231 -14.052 -2.220 1.00 94.81 94 ARG A O 1
ATOM 751 N N . ARG A 1 95 ? 0.488 -15.359 -0.538 1.00 95.81 95 ARG A N 1
ATOM 752 C CA . ARG A 1 95 ? 1.139 -14.634 0.553 1.00 95.81 95 ARG A CA 1
ATOM 753 C C . ARG A 1 95 ? 2.250 -15.443 1.205 1.00 95.81 95 ARG A C 1
ATOM 755 O O . ARG A 1 95 ? 2.233 -16.673 1.171 1.00 95.81 95 ARG A O 1
ATOM 762 N N . PHE A 1 96 ? 3.159 -14.761 1.887 1.00 96.81 96 PHE A N 1
ATOM 763 C CA . PHE A 1 96 ? 4.158 -15.382 2.759 1.00 96.81 96 PHE A CA 1
ATOM 764 C C . PHE A 1 96 ? 4.448 -14.504 3.980 1.00 96.81 96 PHE A C 1
ATOM 766 O O . PHE A 1 96 ? 4.033 -13.352 4.036 1.00 96.81 96 PHE A O 1
ATOM 773 N N . ARG A 1 97 ? 5.126 -15.058 4.992 1.00 94.88 97 ARG A N 1
ATOM 774 C CA . ARG A 1 97 ? 5.549 -14.302 6.181 1.00 94.88 97 ARG A CA 1
ATOM 775 C C . ARG A 1 97 ? 6.947 -13.719 6.007 1.00 94.88 97 ARG A C 1
ATOM 777 O O . ARG A 1 97 ? 7.843 -14.442 5.573 1.00 94.88 97 ARG A O 1
ATOM 784 N N . GLN A 1 98 ? 7.127 -12.477 6.447 1.00 91.50 98 GLN A N 1
ATOM 785 C CA . GLN A 1 98 ? 8.415 -11.788 6.527 1.00 91.50 98 GLN A CA 1
ATOM 786 C C . GLN A 1 98 ? 8.401 -10.827 7.718 1.00 91.50 98 GLN A C 1
ATOM 788 O O . GLN A 1 98 ? 7.467 -10.047 7.854 1.00 91.50 98 GLN A O 1
ATOM 793 N N . GLU A 1 99 ? 9.389 -10.937 8.612 1.00 87.44 99 GLU A N 1
ATOM 794 C CA . GLU A 1 99 ? 9.569 -10.036 9.770 1.00 87.44 99 GLU A CA 1
ATOM 795 C C . GLU A 1 99 ? 8.290 -9.785 10.604 1.00 87.44 99 GLU A C 1
ATOM 797 O O . GLU A 1 99 ? 8.019 -8.686 11.071 1.00 87.44 99 GLU A O 1
ATOM 802 N N . GLY A 1 100 ? 7.457 -10.817 10.788 1.00 85.62 100 GLY A N 1
ATOM 803 C CA . GLY A 1 100 ? 6.201 -10.715 11.549 1.00 85.62 100 GLY A CA 1
ATOM 804 C C . GLY A 1 100 ? 5.006 -10.139 10.770 1.00 85.62 100 GLY A C 1
ATOM 805 O O . GLY A 1 100 ? 3.868 -10.209 11.254 1.00 85.62 100 GLY A O 1
ATOM 806 N N . ALA A 1 101 ? 5.217 -9.663 9.542 1.00 91.69 101 ALA A N 1
ATOM 807 C CA . ALA A 1 101 ? 4.178 -9.275 8.594 1.00 91.69 101 ALA A CA 1
ATOM 808 C C . ALA A 1 101 ? 3.779 -10.440 7.668 1.00 91.69 101 ALA A C 1
ATOM 810 O O . ALA A 1 101 ? 4.537 -11.396 7.468 1.00 91.69 101 ALA A O 1
ATOM 811 N N . PHE A 1 102 ? 2.576 -10.361 7.093 1.00 95.62 102 PHE A N 1
ATOM 812 C CA . PHE A 1 102 ? 2.240 -11.133 5.898 1.00 95.62 102 PHE A CA 1
ATOM 813 C C . PHE A 1 102 ? 2.399 -10.238 4.682 1.00 95.62 102 PHE A C 1
ATOM 815 O O . PHE A 1 102 ? 1.878 -9.131 4.677 1.00 95.62 102 PHE A O 1
ATOM 822 N N . MET A 1 103 ? 3.091 -10.739 3.668 1.00 96.75 103 MET A N 1
ATOM 823 C CA . MET A 1 103 ? 3.383 -10.058 2.414 1.00 96.75 103 MET A CA 1
ATOM 824 C C . MET A 1 103 ? 2.539 -10.671 1.301 1.00 96.75 103 MET A C 1
ATOM 826 O O . MET A 1 103 ? 2.463 -11.896 1.193 1.00 96.75 103 MET A O 1
ATOM 830 N N . TYR A 1 104 ? 1.968 -9.823 0.454 1.00 97.56 104 TYR A N 1
ATOM 831 C CA . TYR A 1 104 ? 1.156 -10.166 -0.710 1.00 97.56 104 TYR A CA 1
ATOM 832 C C . TYR A 1 104 ? 1.732 -9.441 -1.942 1.00 97.56 104 TYR A C 1
ATOM 834 O O . TYR A 1 104 ? 1.168 -8.432 -2.371 1.00 97.56 104 TYR A O 1
ATOM 842 N N . PRO A 1 105 ? 2.894 -9.860 -2.476 1.00 97.56 105 PRO A N 1
ATOM 843 C CA . PRO A 1 105 ? 3.502 -9.208 -3.631 1.00 97.56 105 PRO A CA 1
ATOM 844 C C . PRO A 1 105 ? 2.992 -9.775 -4.960 1.00 97.56 105 PRO A C 1
ATOM 846 O O . PRO A 1 105 ? 2.780 -10.984 -5.108 1.00 97.56 105 PRO A O 1
ATOM 849 N N . TRP A 1 106 ? 2.842 -8.905 -5.959 1.00 97.50 106 TRP A N 1
ATOM 850 C CA . TRP A 1 106 ? 2.486 -9.321 -7.315 1.00 97.50 106 TRP A CA 1
ATOM 851 C C . TRP A 1 106 ? 3.011 -8.379 -8.391 1.00 97.50 106 TRP A C 1
ATOM 853 O O . TRP A 1 106 ? 3.229 -7.192 -8.157 1.00 97.50 106 TRP A O 1
ATOM 863 N N . VAL A 1 107 ? 3.131 -8.911 -9.602 1.00 96.44 107 VAL A N 1
ATOM 864 C CA . VAL A 1 107 ? 3.321 -8.144 -10.836 1.00 96.44 107 VAL A CA 1
ATOM 865 C C . VAL A 1 107 ? 2.007 -8.146 -11.616 1.00 96.44 107 VAL A C 1
ATOM 867 O O . VAL A 1 107 ? 1.293 -9.148 -11.644 1.00 96.44 107 VAL A O 1
ATOM 870 N N . THR A 1 108 ? 1.656 -7.016 -12.231 1.00 93.75 108 THR A N 1
ATOM 871 C CA . THR A 1 108 ? 0.484 -6.949 -13.121 1.00 93.75 108 THR A CA 1
ATOM 872 C C . THR A 1 108 ? 0.923 -7.334 -14.529 1.00 93.75 108 THR A C 1
ATOM 874 O O . THR A 1 108 ? 1.822 -6.708 -15.087 1.00 93.75 108 THR A O 1
ATOM 877 N N . ARG A 1 109 ? 0.325 -8.382 -15.096 1.00 92.88 109 ARG A N 1
ATOM 878 C CA . ARG A 1 109 ? 0.602 -8.826 -16.465 1.00 92.88 109 ARG A CA 1
ATOM 879 C C . ARG A 1 109 ? -0.048 -7.887 -17.494 1.00 92.88 109 ARG A C 1
ATOM 881 O O . ARG A 1 109 ? -0.958 -7.137 -17.137 1.00 92.88 109 ARG A O 1
ATOM 888 N N . PRO A 1 110 ? 0.372 -7.931 -18.775 1.00 92.38 110 PRO A N 1
ATOM 889 C CA . PRO A 1 110 ? -0.218 -7.098 -19.829 1.00 92.38 110 PRO A CA 1
ATOM 890 C C . PRO A 1 110 ? -1.731 -7.287 -20.012 1.00 92.38 110 PRO A C 1
ATOM 892 O O . PRO A 1 110 ? -2.424 -6.344 -20.375 1.00 92.38 110 PRO A O 1
ATOM 895 N N . ASP A 1 111 ? -2.252 -8.480 -19.712 1.00 93.25 111 ASP A N 1
ATOM 896 C CA . ASP A 1 111 ? -3.688 -8.798 -19.727 1.00 93.25 111 ASP A CA 1
ATOM 897 C C . ASP A 1 111 ? -4.452 -8.269 -18.493 1.00 93.25 111 ASP A C 1
ATOM 899 O O . ASP A 1 111 ? -5.657 -8.474 -18.364 1.00 93.25 111 ASP A O 1
ATOM 903 N N . GLY A 1 112 ? -3.761 -7.592 -17.570 1.00 89.94 112 GLY A N 1
ATOM 904 C CA . GLY A 1 112 ? -4.309 -7.059 -16.324 1.00 89.94 112 GLY A CA 1
ATOM 905 C C . GLY A 1 112 ? -4.381 -8.066 -15.173 1.00 89.94 112 GLY A C 1
ATOM 906 O O . GLY A 1 112 ? -4.738 -7.676 -14.058 1.00 89.94 112 GLY A O 1
ATOM 907 N N . SER A 1 113 ? -4.026 -9.335 -15.397 1.00 93.50 113 SER A N 1
ATOM 908 C CA . SER A 1 113 ? -4.015 -10.354 -14.343 1.00 93.50 113 SER A CA 1
ATOM 909 C C . SER A 1 113 ? -2.867 -10.140 -13.350 1.00 93.50 113 SER A C 1
ATOM 911 O O . SER A 1 113 ? -1.835 -9.536 -13.660 1.00 93.50 113 SER A O 1
ATOM 913 N N . ARG A 1 114 ? -3.042 -10.630 -12.118 1.00 95.44 114 ARG A N 1
ATOM 914 C CA . ARG A 1 114 ? -2.016 -10.553 -11.071 1.00 95.44 11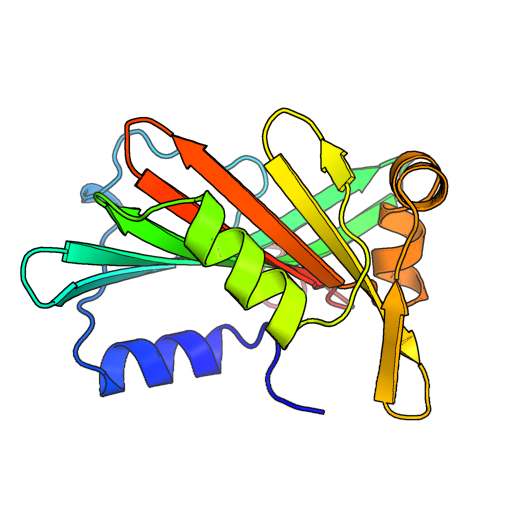4 ARG A CA 1
ATOM 915 C C . ARG A 1 114 ? -1.193 -11.835 -11.046 1.00 95.44 114 ARG A C 1
ATOM 917 O O . ARG A 1 114 ? -1.716 -12.920 -10.807 1.00 95.44 114 ARG A O 1
ATOM 924 N N . GLU A 1 115 ? 0.111 -11.699 -11.232 1.00 96.44 115 GLU A N 1
ATOM 925 C CA . GLU A 1 115 ? 1.082 -12.771 -11.052 1.00 96.44 115 GLU A CA 1
ATOM 926 C C . GLU A 1 115 ? 1.690 -12.684 -9.654 1.00 96.44 115 GLU A C 1
ATOM 928 O O . GLU A 1 115 ? 2.374 -11.715 -9.331 1.00 96.44 115 GLU A O 1
ATOM 933 N N . SER A 1 116 ? 1.447 -13.695 -8.819 1.00 97.50 116 SER A N 1
ATOM 934 C CA . SER A 1 116 ? 2.025 -13.740 -7.470 1.00 97.50 116 SER A CA 1
ATOM 935 C C . SER A 1 116 ? 3.544 -13.877 -7.524 1.00 97.50 116 SER A C 1
ATOM 937 O O . SER A 1 116 ? 4.057 -14.713 -8.267 1.00 97.50 116 SER A O 1
ATOM 939 N N . VAL A 1 117 ? 4.250 -13.138 -6.671 1.00 97.75 117 VAL A N 1
ATOM 940 C CA . VAL A 1 117 ? 5.701 -13.285 -6.494 1.00 97.75 117 VAL A CA 1
ATOM 941 C C . VAL A 1 117 ? 5.966 -14.226 -5.319 1.00 97.75 117 VAL A C 1
ATOM 943 O O . VAL A 1 117 ? 5.365 -14.099 -4.251 1.00 97.75 117 VAL A O 1
ATOM 946 N N . SER A 1 118 ? 6.831 -15.223 -5.518 1.00 96.94 118 SER A N 1
ATOM 947 C CA . SER A 1 118 ? 7.176 -16.166 -4.451 1.00 96.94 118 SER A CA 1
ATOM 948 C C . SER A 1 118 ? 8.078 -15.506 -3.403 1.00 96.94 118 SER A C 1
ATOM 950 O O . SER A 1 118 ? 8.767 -14.533 -3.697 1.00 96.94 118 SER A O 1
ATOM 952 N N . ARG A 1 119 ? 8.143 -16.068 -2.189 1.00 96.75 119 ARG A N 1
ATOM 953 C CA . ARG A 1 119 ? 9.080 -15.583 -1.161 1.00 96.75 119 ARG A CA 1
ATOM 954 C C . ARG A 1 119 ? 10.527 -15.586 -1.659 1.00 96.75 119 ARG A C 1
ATOM 956 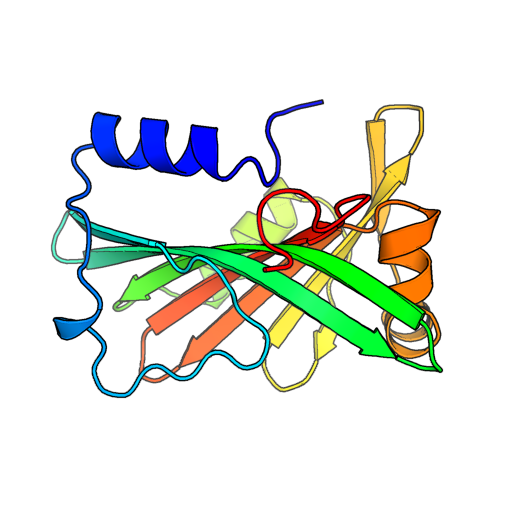O O . ARG A 1 119 ? 11.246 -14.623 -1.448 1.00 96.75 119 ARG A O 1
ATOM 963 N N . ARG A 1 120 ? 10.936 -16.660 -2.339 1.00 96.56 120 ARG A N 1
ATOM 964 C CA . ARG A 1 120 ? 12.295 -16.800 -2.871 1.00 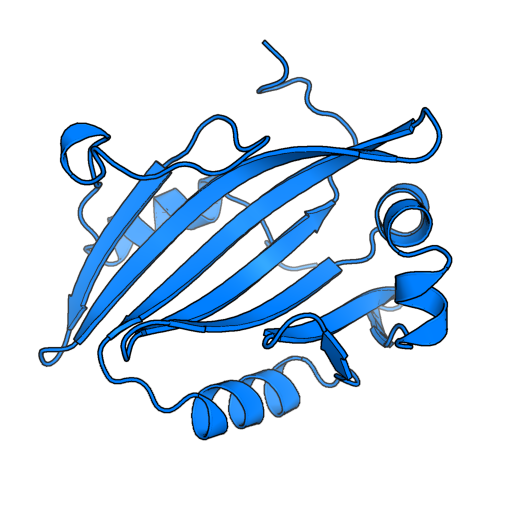96.56 120 ARG A CA 1
ATOM 965 C C . ARG A 1 120 ? 12.617 -15.684 -3.864 1.00 96.56 120 ARG A C 1
ATOM 967 O O . ARG A 1 120 ? 13.685 -15.096 -3.776 1.00 96.56 120 ARG A O 1
ATOM 974 N N . ASP A 1 121 ? 11.700 -15.398 -4.785 1.00 96.50 121 ASP A N 1
ATOM 975 C CA . ASP A 1 121 ? 11.901 -14.339 -5.778 1.00 96.50 121 ASP A CA 1
ATOM 976 C C . ASP A 1 121 ? 11.884 -12.958 -5.126 1.00 96.50 121 ASP A C 1
ATOM 978 O O . ASP A 1 121 ? 12.687 -12.100 -5.477 1.00 96.50 121 ASP A O 1
ATOM 982 N N . PHE A 1 122 ? 11.009 -12.748 -4.143 1.00 95.44 122 PHE A N 1
ATOM 983 C CA . PHE A 1 122 ? 10.972 -11.505 -3.385 1.00 95.44 122 PHE A CA 1
ATOM 984 C C . PHE A 1 122 ? 12.290 -11.253 -2.639 1.00 95.44 122 PHE A C 1
ATOM 986 O O . PHE A 1 122 ? 12.856 -10.168 -2.752 1.00 95.44 122 PHE A O 1
ATOM 993 N N . ASP A 1 123 ? 12.811 -12.262 -1.939 1.00 93.62 123 ASP A N 1
ATOM 994 C CA . ASP A 1 123 ? 14.046 -12.150 -1.157 1.00 93.62 123 ASP A CA 1
ATOM 995 C C . ASP A 1 123 ? 15.283 -11.954 -2.059 1.00 93.62 123 ASP A C 1
ATOM 997 O O . ASP A 1 123 ? 16.199 -11.221 -1.694 1.00 93.62 123 ASP A O 1
ATOM 1001 N N . LEU A 1 124 ? 15.316 -12.580 -3.245 1.00 93.38 124 LEU A N 1
ATOM 1002 C CA . LEU A 1 124 ? 16.453 -12.486 -4.173 1.00 93.38 124 LEU A CA 1
ATOM 1003 C C . LEU A 1 124 ? 16.445 -11.218 -5.035 1.00 93.38 124 LEU A C 1
ATOM 1005 O O . LEU A 1 124 ? 17.507 -10.675 -5.326 1.00 93.38 124 LEU A O 1
ATOM 1009 N N . GLN A 1 125 ? 15.270 -10.783 -5.496 1.00 93.62 125 GLN A N 1
ATOM 1010 C CA . GLN A 1 125 ? 15.152 -9.767 -6.549 1.00 93.62 125 GLN A CA 1
ATOM 1011 C C . GLN A 1 125 ? 13.962 -8.814 -6.363 1.00 93.62 125 GLN A C 1
ATOM 1013 O O . GLN A 1 125 ? 13.585 -8.123 -7.305 1.00 93.62 125 GLN A O 1
ATOM 1018 N N . GLY A 1 126 ? 13.358 -8.737 -5.172 1.00 93.19 126 GLY A N 1
ATOM 1019 C CA . GLY A 1 126 ? 12.145 -7.948 -4.931 1.00 93.19 126 GLY A CA 1
ATOM 1020 C C . GLY A 1 126 ? 12.249 -6.490 -5.388 1.00 93.19 126 GLY A C 1
ATOM 1021 O O . GLY A 1 126 ? 11.357 -5.996 -6.071 1.00 93.19 126 GLY A O 1
ATOM 1022 N N . PHE A 1 127 ? 13.360 -5.809 -5.101 1.00 92.50 127 PHE A N 1
ATOM 1023 C CA . PHE A 1 127 ? 13.561 -4.421 -5.536 1.00 92.50 127 PHE A CA 1
ATOM 1024 C C . PHE A 1 127 ? 13.715 -4.288 -7.059 1.00 92.50 127 PHE A C 1
ATOM 1026 O O . PHE A 1 127 ? 13.114 -3.394 -7.655 1.00 92.50 127 PHE A O 1
ATOM 1033 N N . GLY A 1 128 ? 14.426 -5.222 -7.700 1.00 93.56 128 GLY A N 1
ATOM 1034 C CA . GLY A 1 128 ? 14.500 -5.308 -9.162 1.00 93.56 128 GLY A CA 1
ATOM 1035 C C . GLY A 1 128 ? 13.119 -5.522 -9.784 1.00 93.56 128 GLY A C 1
ATOM 1036 O O . GLY A 1 128 ? 12.718 -4.776 -10.673 1.00 93.56 128 GLY A O 1
ATOM 1037 N N . LEU A 1 129 ? 12.322 -6.449 -9.237 1.00 95.25 129 LEU A N 1
ATOM 1038 C CA . LEU A 1 129 ? 10.943 -6.695 -9.675 1.00 95.25 129 LEU A CA 1
ATOM 1039 C C . LEU A 1 129 ? 10.045 -5.458 -9.517 1.00 95.25 129 LEU A C 1
ATOM 1041 O O . LEU A 1 129 ? 9.242 -5.173 -10.407 1.00 95.25 129 LEU A O 1
ATOM 1045 N N . SER A 1 130 ? 10.172 -4.708 -8.418 1.00 94.88 130 SER A N 1
ATOM 1046 C CA . SER A 1 130 ? 9.453 -3.441 -8.219 1.00 94.88 130 SER A CA 1
ATOM 1047 C C . SER A 1 130 ? 9.786 -2.434 -9.312 1.00 94.88 130 SER A C 1
ATOM 1049 O O . SER A 1 130 ? 8.885 -1.875 -9.932 1.00 94.88 130 SER A O 1
ATOM 1051 N N . ARG A 1 131 ? 11.076 -2.228 -9.577 1.00 92.62 131 ARG A N 1
ATOM 1052 C CA . ARG A 1 131 ? 11.550 -1.215 -10.519 1.00 92.62 131 ARG A CA 1
ATOM 1053 C C . ARG A 1 131 ? 11.290 -1.580 -11.980 1.00 92.62 131 ARG A C 1
ATOM 1055 O O . ARG A 1 131 ? 10.856 -0.739 -12.755 1.00 92.62 131 ARG A O 1
ATOM 1062 N N . GLU A 1 132 ? 11.576 -2.820 -12.356 1.00 93.00 132 GLU A N 1
ATOM 1063 C CA . GLU A 1 132 ? 11.608 -3.252 -13.759 1.00 93.00 132 GLU A CA 1
ATOM 1064 C C . GLU A 1 132 ? 10.259 -3.792 -14.225 1.00 93.00 132 GLU A C 1
ATOM 1066 O O . GLU A 1 132 ? 9.906 -3.680 -15.397 1.00 93.00 132 GLU A O 1
ATOM 1071 N N . ARG A 1 133 ? 9.492 -4.386 -13.305 1.00 94.06 133 ARG A N 1
ATOM 1072 C CA . ARG A 1 133 ? 8.216 -5.047 -13.610 1.00 94.06 133 ARG A CA 1
ATOM 1073 C C . ARG A 1 133 ? 7.033 -4.440 -12.864 1.00 94.06 133 ARG A C 1
ATOM 1075 O O . ARG A 1 133 ? 5.923 -4.956 -12.972 1.00 94.06 133 ARG A O 1
ATOM 1082 N N . GLY A 1 134 ? 7.242 -3.362 -12.109 1.00 93.88 134 GLY A N 1
ATOM 1083 C CA . GLY A 1 134 ? 6.168 -2.690 -11.386 1.00 93.88 134 GLY A CA 1
ATOM 1084 C C . GLY A 1 134 ? 5.548 -3.562 -10.293 1.00 93.88 134 GLY A C 1
ATOM 1085 O O . GLY A 1 134 ? 4.333 -3.501 -10.089 1.00 93.88 134 GLY A O 1
ATOM 1086 N N . MET A 1 135 ? 6.342 -4.413 -9.628 1.00 96.12 135 MET A N 1
ATOM 1087 C CA . MET A 1 135 ? 5.844 -5.238 -8.525 1.00 96.12 135 MET A CA 1
ATOM 1088 C C . MET A 1 135 ? 5.228 -4.361 -7.430 1.00 96.12 135 MET A C 1
ATOM 1090 O O . MET A 1 135 ? 5.880 -3.488 -6.864 1.00 96.12 135 MET A O 1
ATOM 1094 N N . LYS A 1 136 ? 3.965 -4.635 -7.113 1.00 95.50 136 LYS A N 1
ATOM 1095 C CA . LYS A 1 136 ? 3.219 -4.025 -6.014 1.00 95.50 136 LYS A CA 1
ATOM 1096 C C . LYS A 1 136 ? 3.262 -4.941 -4.802 1.00 95.50 136 LYS A C 1
ATOM 1098 O O . LYS A 1 136 ? 3.348 -6.163 -4.941 1.00 95.50 136 LYS A O 1
ATOM 1103 N N . VAL A 1 137 ? 3.162 -4.354 -3.614 1.00 95.62 137 VAL A N 1
ATOM 1104 C CA . VAL A 1 137 ? 3.182 -5.105 -2.357 1.00 95.62 137 VAL A CA 1
ATOM 1105 C C . VAL A 1 137 ? 2.067 -4.610 -1.453 1.00 95.62 137 VAL A C 1
ATOM 1107 O O . VAL A 1 137 ? 2.008 -3.427 -1.132 1.00 95.62 137 VAL A O 1
ATOM 1110 N N . VAL A 1 138 ? 1.206 -5.522 -1.006 1.00 95.81 138 VAL A N 1
ATOM 1111 C CA . VAL A 1 138 ? 0.414 -5.312 0.211 1.00 95.81 138 VAL A CA 1
ATOM 1112 C C . VAL A 1 138 ? 1.094 -6.063 1.347 1.00 95.81 138 VAL A C 1
ATOM 1114 O O . VAL A 1 138 ? 1.560 -7.183 1.147 1.00 95.81 138 VAL A O 1
ATOM 1117 N N . LEU A 1 139 ? 1.143 -5.482 2.540 1.00 94.62 139 LEU A N 1
ATOM 1118 C CA . LEU A 1 139 ? 1.540 -6.201 3.745 1.00 94.62 139 LEU A CA 1
ATOM 1119 C C . LEU A 1 139 ? 0.602 -5.913 4.907 1.00 94.62 139 LEU A C 1
ATOM 1121 O O . LEU A 1 139 ? 0.075 -4.808 5.022 1.00 94.62 139 LEU A O 1
ATOM 1125 N N . THR A 1 140 ? 0.408 -6.907 5.769 1.00 95.12 140 THR A N 1
ATOM 1126 C CA . THR A 1 140 ? -0.359 -6.762 7.007 1.00 95.12 140 THR A CA 1
ATOM 1127 C C . THR A 1 140 ? 0.526 -6.951 8.224 1.00 95.12 140 THR A C 1
ATOM 1129 O O . THR A 1 140 ? 1.268 -7.937 8.335 1.00 95.12 140 THR A O 1
ATOM 1132 N N . GLY A 1 141 ? 0.423 -6.011 9.154 1.00 92.50 141 GLY A N 1
ATOM 1133 C CA . GLY A 1 141 ? 1.112 -6.021 10.435 1.00 92.50 141 GLY A CA 1
ATOM 1134 C C . GLY A 1 141 ? 0.128 -5.914 11.591 1.00 92.50 141 GLY A C 1
ATOM 1135 O O . GLY A 1 141 ? -1.031 -5.543 11.417 1.00 92.50 141 GLY A O 1
ATOM 1136 N N . GLU A 1 142 ? 0.604 -6.243 12.785 1.00 91.25 142 GLU A N 1
ATOM 1137 C CA . GLU A 1 142 ? -0.123 -5.984 14.022 1.00 91.25 142 GLU A CA 1
ATOM 1138 C C . GLU A 1 142 ? 0.854 -5.486 15.077 1.00 91.25 142 GLU A C 1
ATOM 1140 O O . GLU A 1 142 ? 1.921 -6.071 15.277 1.00 91.25 142 GLU A O 1
ATOM 1145 N N . TRP A 1 143 ? 0.492 -4.389 15.733 1.00 85.75 143 TRP A N 1
ATOM 1146 C CA . TRP A 1 143 ? 1.295 -3.776 16.777 1.00 85.75 143 TRP A CA 1
ATOM 1147 C C . TRP A 1 143 ? 0.390 -3.170 17.842 1.00 85.75 143 TRP A C 1
ATOM 1149 O O . TRP A 1 143 ? -0.471 -2.353 17.532 1.00 85.75 143 TRP A O 1
ATOM 1159 N N . ARG A 1 144 ? 0.587 -3.560 19.109 1.00 84.62 144 ARG A N 1
ATOM 1160 C CA . ARG A 1 144 ? -0.159 -3.029 20.270 1.00 84.62 144 ARG A CA 1
ATOM 1161 C C . ARG A 1 144 ? -1.688 -3.008 20.066 1.00 84.62 144 ARG A C 1
ATOM 1163 O O . ARG A 1 144 ? -2.340 -2.022 20.389 1.00 84.62 144 ARG A O 1
ATOM 1170 N N . GLY A 1 145 ? -2.251 -4.085 19.511 1.00 83.19 145 GLY A N 1
ATOM 1171 C CA . GLY A 1 145 ? -3.697 -4.211 19.269 1.00 83.19 145 GLY A CA 1
ATOM 1172 C C . GLY A 1 145 ? -4.230 -3.402 18.079 1.00 83.19 145 GLY A C 1
ATOM 1173 O O . GLY A 1 145 ? -5.441 -3.322 17.883 1.00 83.19 145 GLY A O 1
ATOM 1174 N N . GLN A 1 146 ? -3.347 -2.802 17.275 1.00 87.75 146 GLN A N 1
ATOM 1175 C CA . GLN A 1 146 ? -3.692 -2.174 16.003 1.00 87.75 146 GLN A CA 1
ATOM 1176 C C . GLN A 1 146 ? -3.264 -3.078 14.856 1.00 87.75 146 GLN A C 1
ATOM 1178 O O . GLN A 1 146 ? -2.113 -3.515 14.801 1.00 87.75 146 GLN A O 1
ATOM 1183 N N . VAL A 1 147 ? -4.176 -3.316 13.917 1.00 92.19 147 VAL A N 1
ATOM 1184 C CA . VAL A 1 147 ? -3.853 -3.978 12.651 1.00 92.19 147 VAL A CA 1
ATOM 1185 C C . VAL A 1 147 ? -3.583 -2.903 11.619 1.00 92.19 147 VAL A C 1
ATOM 1187 O O . VAL A 1 147 ? -4.339 -1.936 11.517 1.00 92.19 147 VAL A O 1
ATOM 1190 N N . SER A 1 148 ? -2.513 -3.074 10.850 1.00 92.69 148 SER A N 1
ATOM 1191 C CA . SER A 1 148 ? -2.178 -2.199 9.735 1.00 92.69 148 SER A CA 1
ATOM 1192 C C . SER A 1 148 ? -2.118 -2.971 8.426 1.00 92.69 148 SER A C 1
ATOM 1194 O O . SER A 1 148 ? -1.667 -4.115 8.371 1.00 92.69 148 SER A O 1
ATOM 1196 N N . VAL A 1 149 ? -2.554 -2.314 7.359 1.00 94.12 149 VAL A N 1
ATOM 1197 C CA . VAL A 1 149 ? -2.386 -2.731 5.972 1.00 94.12 149 VAL A CA 1
ATOM 1198 C C . VAL A 1 149 ? -1.541 -1.664 5.299 1.00 94.12 149 VAL A C 1
ATOM 1200 O O . VAL A 1 149 ? -1.925 -0.498 5.265 1.00 94.12 149 VAL A O 1
ATOM 1203 N N . THR A 1 150 ? -0.382 -2.046 4.780 1.00 92.44 150 THR A N 1
ATOM 1204 C CA . THR A 1 150 ? 0.454 -1.153 3.975 1.00 92.44 150 THR A CA 1
ATOM 1205 C C . THR A 1 150 ? 0.358 -1.569 2.529 1.00 92.44 150 THR A C 1
ATOM 1207 O O . THR A 1 150 ? 0.460 -2.753 2.217 1.00 92.44 150 THR A O 1
ATOM 1210 N N . PHE A 1 151 ? 0.209 -0.594 1.651 1.00 93.62 151 PHE A N 1
ATOM 1211 C CA . PHE A 1 151 ? 0.298 -0.764 0.221 1.00 93.62 151 PHE A CA 1
ATOM 1212 C C . PHE A 1 151 ? 1.491 0.019 -0.318 1.00 93.62 151 PHE A C 1
ATOM 1214 O O . PHE A 1 151 ? 1.655 1.201 -0.017 1.00 93.62 151 PHE A O 1
ATOM 1221 N N . MET A 1 152 ? 2.324 -0.652 -1.106 1.00 93.50 152 MET A N 1
ATOM 1222 C CA . MET A 1 152 ? 3.515 -0.098 -1.734 1.00 93.50 152 MET A CA 1
ATOM 1223 C C . MET A 1 152 ? 3.370 -0.220 -3.246 1.00 93.50 152 MET A C 1
ATOM 1225 O O . MET A 1 152 ? 3.217 -1.325 -3.775 1.00 93.50 152 MET A O 1
ATOM 1229 N N . THR A 1 153 ? 3.434 0.916 -3.935 1.00 92.94 153 THR A N 1
ATOM 1230 C CA . THR A 1 153 ? 3.419 0.979 -5.400 1.00 92.94 153 THR A CA 1
ATOM 1231 C C . THR A 1 153 ? 4.712 1.613 -5.889 1.00 92.94 153 THR A C 1
ATOM 1233 O O . THR A 1 153 ? 5.029 2.720 -5.447 1.00 92.94 153 THR A O 1
ATOM 1236 N N . PRO A 1 154 ? 5.473 0.941 -6.767 1.00 92.56 154 PRO A N 1
ATOM 1237 C CA . PRO A 1 154 ? 6.684 1.516 -7.322 1.00 92.56 154 PRO A CA 1
ATOM 1238 C C . PRO A 1 154 ? 6.341 2.670 -8.266 1.00 92.56 154 PRO A C 1
ATOM 1240 O O . PRO A 1 154 ? 5.349 2.618 -8.995 1.00 92.56 154 PRO A O 1
ATOM 1243 N N . VAL A 1 155 ? 7.181 3.700 -8.259 1.00 90.56 155 VAL A N 1
ATOM 1244 C CA . VAL A 1 155 ? 7.090 4.849 -9.166 1.00 90.56 155 VAL A CA 1
ATOM 1245 C C . VAL A 1 155 ? 8.393 5.004 -9.942 1.00 90.56 155 VAL A C 1
ATOM 1247 O O . VAL A 1 155 ? 9.463 4.613 -9.475 1.00 90.56 155 VAL A O 1
ATOM 1250 N N . SER A 1 156 ? 8.306 5.552 -11.152 1.00 86.06 156 SER A N 1
ATOM 1251 C CA . SER A 1 156 ? 9.446 5.645 -12.072 1.00 86.06 156 SER A CA 1
ATOM 1252 C C . SER A 1 156 ? 10.499 6.666 -11.640 1.00 86.06 156 SER A C 1
ATOM 1254 O O . SER A 1 156 ? 11.659 6.543 -12.027 1.00 86.06 156 SER A O 1
ATOM 1256 N N . SER A 1 157 ? 10.124 7.672 -10.847 1.00 82.56 157 SER A N 1
ATOM 1257 C CA . SER A 1 157 ? 11.047 8.683 -10.335 1.00 82.56 157 SER A CA 1
ATOM 1258 C C . SER A 1 157 ? 10.555 9.285 -9.019 1.00 82.56 157 SER A C 1
ATOM 1260 O O . SER A 1 157 ? 9.392 9.127 -8.643 1.00 82.56 157 SER A O 1
ATOM 1262 N N . CYS A 1 158 ? 11.444 10.003 -8.330 1.00 80.31 158 CYS A N 1
ATOM 1263 C CA . CYS A 1 158 ? 11.086 10.838 -7.187 1.00 80.31 158 CYS A CA 1
ATOM 1264 C C . CYS A 1 158 ? 10.878 12.316 -7.550 1.00 80.31 158 CYS A C 1
ATOM 1266 O O . CYS A 1 158 ? 10.910 13.140 -6.646 1.00 80.31 158 CYS A O 1
ATOM 1268 N N . ALA A 1 159 ? 10.718 12.676 -8.833 1.00 77.00 159 ALA A N 1
ATOM 1269 C CA . ALA A 1 159 ? 10.829 14.066 -9.306 1.00 77.00 159 ALA A CA 1
ATOM 1270 C C . ALA A 1 159 ? 10.007 15.083 -8.487 1.00 77.00 159 ALA A C 1
ATOM 1272 O O . ALA A 1 159 ? 10.476 16.190 -8.246 1.00 77.00 159 ALA A O 1
ATOM 1273 N N . ASP A 1 160 ? 8.843 14.680 -7.977 1.00 69.00 160 ASP A N 1
ATOM 1274 C CA . ASP A 1 160 ? 7.945 15.549 -7.208 1.00 69.00 160 ASP A CA 1
ATOM 1275 C C . ASP A 1 160 ? 8.290 15.659 -5.705 1.00 69.00 160 ASP A C 1
ATOM 1277 O O . ASP A 1 160 ? 7.643 16.407 -4.972 1.00 69.00 160 ASP A O 1
ATOM 1281 N N . TRP A 1 161 ? 9.276 14.901 -5.211 1.00 73.81 161 TRP A N 1
ATOM 1282 C CA . TRP A 1 161 ? 9.575 14.767 -3.776 1.00 73.81 161 TRP A CA 1
ATOM 1283 C C . TRP A 1 161 ? 11.035 14.403 -3.429 1.00 73.81 161 TRP A C 1
ATOM 1285 O O . TRP A 1 161 ? 11.329 14.132 -2.262 1.00 73.81 161 TRP A O 1
ATOM 1295 N N . CYS A 1 162 ? 11.968 14.378 -4.395 1.00 68.56 162 CYS A N 1
ATOM 1296 C CA . CYS A 1 162 ? 13.384 14.063 -4.140 1.00 68.56 162 CYS A CA 1
ATOM 1297 C C . CYS A 1 162 ? 14.083 15.100 -3.233 1.00 68.56 162 CYS A C 1
ATOM 1299 O O . CYS A 1 162 ? 15.132 14.776 -2.667 1.00 68.56 162 CYS A O 1
ATOM 1301 N N . TYR A 1 163 ? 13.555 16.329 -3.172 1.00 57.97 163 TYR A N 1
ATOM 1302 C CA . TYR A 1 163 ? 14.195 17.522 -2.604 1.00 57.97 163 TYR A CA 1
ATOM 1303 C C . TYR A 1 163 ? 13.827 17.748 -1.135 1.00 57.97 163 TYR A C 1
ATOM 1305 O O . TYR A 1 163 ? 12.627 17.638 -0.795 1.00 57.97 163 TYR A O 1
#

Radius of gyration: 15.92 Å; Cα contacts (8 Å, |Δi|>4): 300; chains: 1; bounding box: 42×34×40 Å

Solvent-accessible surface area (backbone atoms only — not comparable to full-atom values): 9129 Å² total; per-residue (Å²): 134,78,76,80,62,4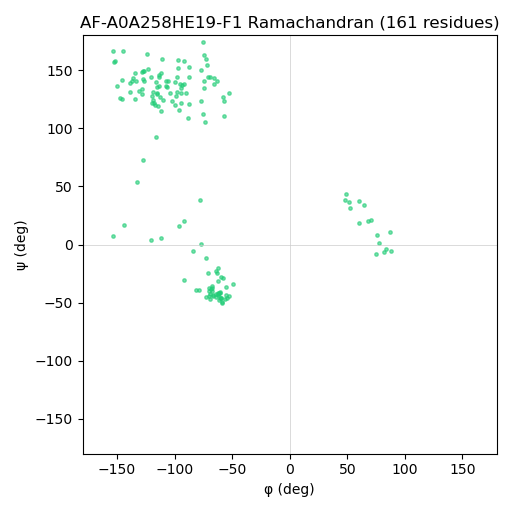4,61,70,59,49,52,53,50,38,52,75,70,67,30,45,77,53,56,70,81,82,42,83,81,73,78,61,89,57,55,37,81,75,46,39,32,37,39,74,54,96,90,31,49,36,37,41,37,36,28,36,35,59,48,76,55,99,92,42,80,37,31,30,32,38,39,36,40,35,31,50,78,49,59,58,71,57,53,51,51,51,48,43,66,73,68,68,43,56,66,46,79,54,99,84,24,42,37,37,33,29,30,61,44,95,89,68,48,75,44,53,49,51,68,69,53,42,77,75,40,38,66,58,39,19,67,78,52,50,28,31,35,39,34,39,42,74,56,98,62,27,26,33,42,37,39,39,27,50,44,97,64,52,86,96,62,75,121

Nearest PDB structures (foldseek):
  6hjl-assembly2_G  TM=5.622E-01  e=5.674E+00  synthetic construct
  5mn2-assembly2_C  TM=5.721E-01  e=5.996E+00  synthetic construct
  7t5q-assembly1_I  TM=3.000E-01  e=1.507E+00  Homo sapiens
  5ohm-assembly2_H  TM=4.951E-01  e=7.904E+00  synthetic construct

Organism: NCBI:txid74313

pLDDT: mean 88.03, std 10.1, range [37.62, 97.75]

Sequence (163 aa):
MGPDGDQVLTWTLAARNGFIPLNMEDFPNLRLPGARGLRGFTRTTDGVEIRVLTAANRVRQYGEDTYYHLCWVSAANANRREVDRELQAYLGVRRFRQEGAFMYPWVTRPDGSRESVSRRDFDLQGFGLSRERGMKVVLTGEWRGQVSVTFMTPVSSCADWCY